Protein AF-A0A529FCV6-F1 (afdb_monomer_lite)

Radius of gyration: 16.65 Å; chains: 1; bounding box: 38×39×43 Å

Foldseek 3Di:
DVVCPQLPDDPVVCVDCQFDFPPQVVVQVVVCVVVVHDDADFPGTCCQANLPDDLPGPSRHDCDDQNDGRNSVPPDDPVSSVVCCVPGNVVSVVVVVVRQVVCCVVVVDRDDDDDTGHDDQAGPNDGDPDPDDDDDD

Structure (mmCIF, N/CA/C/O backbone):
data_AF-A0A529FCV6-F1
#
_entry.id   AF-A0A529FCV6-F1
#
loop_
_atom_site.group_PDB
_atom_site.id
_atom_site.type_symbol
_atom_site.label_atom_id
_atom_site.label_alt_id
_atom_site.label_comp_id
_atom_site.label_asym_id
_atom_site.label_entity_id
_atom_site.label_seq_id
_atom_site.pdbx_PDB_ins_code
_atom_site.Cartn_x
_atom_site.Cartn_y
_atom_site.Cartn_z
_atom_site.occupancy
_atom_site.B_iso_or_equiv
_atom_site.auth_seq_id
_atom_site.auth_comp_id
_atom_site.auth_asym_id
_atom_site.auth_atom_id
_atom_site.pdbx_PDB_model_num
ATOM 1 N N . PRO A 1 1 ? 0.047 5.952 -11.278 1.00 92.62 1 PRO A N 1
ATOM 2 C CA . PRO A 1 1 ? -0.152 7.361 -11.701 1.00 92.62 1 PRO A CA 1
ATOM 3 C C . PRO A 1 1 ? 0.371 7.552 -13.127 1.00 92.62 1 PRO A C 1
ATOM 5 O O . PRO A 1 1 ? 1.317 6.861 -13.499 1.00 92.62 1 PRO A O 1
ATOM 8 N N . GLU A 1 2 ? -0.272 8.403 -13.926 1.00 92.62 2 GLU A N 1
ATOM 9 C CA . GLU A 1 2 ? -0.008 8.530 -15.369 1.00 92.62 2 GLU A CA 1
ATOM 10 C C . GLU A 1 2 ? 1.437 8.951 -15.665 1.00 92.62 2 GLU A C 1
ATOM 12 O O . GLU A 1 2 ? 2.099 8.363 -16.516 1.00 92.62 2 GLU A O 1
ATOM 17 N N . GLU A 1 3 ? 1.972 9.882 -14.878 1.00 94.56 3 GLU A N 1
ATOM 18 C CA . GLU A 1 3 ? 3.331 10.410 -14.994 1.00 94.56 3 GLU A CA 1
ATOM 19 C C . GLU A 1 3 ? 4.434 9.364 -14.750 1.00 94.56 3 GLU A C 1
ATOM 21 O O . GLU A 1 3 ? 5.584 9.578 -15.125 1.00 94.56 3 GLU A O 1
ATOM 26 N N . TYR A 1 4 ? 4.085 8.223 -14.146 1.00 95.94 4 TYR A N 1
ATOM 27 C CA . TYR A 1 4 ? 4.993 7.098 -13.906 1.00 95.94 4 TYR A CA 1
ATOM 28 C C . TYR A 1 4 ? 4.852 5.972 -14.935 1.00 95.94 4 TYR A C 1
ATOM 30 O O . TYR A 1 4 ? 5.666 5.042 -14.939 1.00 95.94 4 TYR A O 1
ATOM 38 N N . GLY A 1 5 ? 3.839 6.045 -15.806 1.00 96.38 5 GLY A N 1
ATOM 39 C CA . GLY A 1 5 ? 3.540 5.023 -16.802 1.00 96.38 5 GLY A CA 1
ATOM 40 C C . GLY A 1 5 ? 3.571 3.614 -16.206 1.00 96.38 5 GLY A C 1
ATOM 41 O O . GLY A 1 5 ? 2.961 3.341 -15.173 1.00 96.38 5 GLY A O 1
ATOM 42 N N . SER A 1 6 ? 4.326 2.721 -16.847 1.00 96.69 6 SER A N 1
ATOM 43 C CA . SER A 1 6 ? 4.506 1.338 -16.402 1.00 96.69 6 SER A CA 1
ATOM 44 C C . SER A 1 6 ? 5.766 1.107 -15.558 1.00 96.69 6 SER A C 1
ATOM 46 O O . SER A 1 6 ? 6.137 -0.042 -15.343 1.00 96.69 6 SER A O 1
ATOM 48 N N . LEU A 1 7 ? 6.484 2.154 -15.125 1.00 97.44 7 LEU A N 1
ATOM 49 C CA . LEU A 1 7 ? 7.820 2.027 -14.513 1.00 97.44 7 LEU A CA 1
ATOM 50 C C . LEU A 1 7 ? 8.808 1.202 -15.370 1.00 97.44 7 LEU A C 1
ATOM 52 O O . LEU A 1 7 ? 9.742 0.599 -14.846 1.00 97.44 7 LEU A O 1
ATOM 56 N N . GLY A 1 8 ? 8.596 1.139 -16.689 1.00 96.69 8 GLY A N 1
ATOM 57 C CA . GLY A 1 8 ? 9.387 0.306 -17.601 1.00 96.69 8 GLY A CA 1
ATOM 58 C C . GLY A 1 8 ? 9.119 -1.199 -17.487 1.00 96.69 8 GLY A C 1
ATOM 59 O O . GLY A 1 8 ? 9.895 -1.990 -18.016 1.00 96.69 8 GLY A O 1
ATOM 60 N N . LEU A 1 9 ? 8.046 -1.605 -16.807 1.00 97.88 9 LEU A N 1
ATOM 61 C CA . LEU A 1 9 ? 7.644 -3.000 -16.653 1.00 97.88 9 LEU A CA 1
ATOM 62 C C . LEU A 1 9 ? 6.611 -3.413 -17.713 1.00 97.88 9 LEU A C 1
ATOM 64 O O . LEU A 1 9 ? 5.820 -2.574 -18.165 1.00 97.88 9 LEU A O 1
ATOM 68 N N . PRO A 1 10 ? 6.571 -4.701 -18.099 1.00 97.38 10 PRO A N 1
ATOM 69 C CA . PRO A 1 10 ? 5.462 -5.242 -18.870 1.00 97.38 10 PRO A CA 1
ATOM 70 C C . PRO A 1 10 ? 4.195 -5.328 -18.006 1.00 97.38 10 PRO A C 1
ATOM 72 O O . PRO A 1 10 ? 4.262 -5.476 -16.786 1.00 97.38 10 PRO A O 1
ATOM 75 N N . ALA A 1 11 ? 3.027 -5.277 -18.651 1.00 96.81 11 ALA A N 1
ATOM 76 C CA . ALA A 1 11 ? 1.728 -5.269 -17.971 1.00 96.81 11 ALA A CA 1
ATOM 77 C C . ALA A 1 11 ? 1.532 -6.456 -17.006 1.00 96.81 11 ALA A C 1
ATOM 79 O O . ALA A 1 11 ? 0.957 -6.285 -15.937 1.00 96.81 11 ALA A O 1
ATOM 80 N N . SER A 1 12 ? 2.090 -7.626 -17.332 1.00 96.75 12 SER A N 1
ATOM 81 C CA . SER A 1 12 ? 2.018 -8.835 -16.502 1.00 96.75 12 SER A CA 1
ATOM 82 C C . SER A 1 12 ? 2.617 -8.667 -15.102 1.00 96.75 12 SER A C 1
ATOM 84 O O . SER A 1 12 ? 2.214 -9.359 -14.172 1.00 96.75 12 SER A O 1
ATOM 86 N N . GLU A 1 13 ? 3.565 -7.746 -14.910 1.00 97.06 13 GLU A N 1
ATOM 87 C CA . GLU A 1 13 ? 4.145 -7.479 -13.587 1.00 97.06 13 GLU A CA 1
ATOM 88 C C . GLU A 1 13 ? 3.162 -6.761 -12.659 1.00 97.06 13 GLU A C 1
ATOM 90 O O . GLU A 1 13 ? 3.197 -6.962 -11.446 1.00 97.06 13 GLU A O 1
ATOM 95 N N . PHE A 1 14 ? 2.233 -5.988 -13.226 1.00 96.19 14 PHE A N 1
ATOM 96 C CA . PHE A 1 14 ? 1.173 -5.317 -12.475 1.00 96.19 14 PHE A CA 1
ATOM 97 C C . PHE A 1 14 ? 0.056 -6.265 -12.035 1.00 96.19 14 PHE A C 1
ATOM 99 O O . PHE A 1 14 ? -0.734 -5.900 -11.173 1.00 96.19 14 PHE A O 1
ATOM 106 N N . GLU A 1 15 ? 0.008 -7.485 -12.572 1.00 95.25 15 GLU A N 1
ATOM 107 C CA . GLU A 1 15 ? -0.923 -8.540 -12.152 1.00 95.25 15 GLU A CA 1
ATOM 108 C C . GLU A 1 15 ? -0.342 -9.418 -11.029 1.00 95.25 15 GLU A C 1
ATOM 110 O O . GLU A 1 15 ? -1.049 -10.222 -10.421 1.00 95.25 15 GLU A O 1
ATOM 115 N N . ARG A 1 16 ? 0.954 -9.267 -10.727 1.00 95.69 16 ARG A N 1
ATOM 116 C CA . ARG A 1 16 ? 1.658 -10.035 -9.697 1.00 95.69 16 ARG A CA 1
ATOM 117 C C . ARG A 1 16 ? 1.568 -9.361 -8.328 1.00 95.69 16 ARG A C 1
ATOM 119 O O . ARG A 1 16 ? 1.474 -8.144 -8.195 1.00 95.69 16 ARG A O 1
ATOM 126 N N . HIS A 1 17 ? 1.762 -10.172 -7.289 1.00 95.81 17 HIS A N 1
ATOM 127 C CA . HIS A 1 17 ? 1.827 -9.751 -5.882 1.00 95.81 17 HIS A CA 1
ATOM 128 C C . HIS A 1 17 ? 2.919 -8.704 -5.564 1.00 95.81 17 HIS A C 1
ATOM 130 O O . HIS A 1 17 ? 2.939 -8.129 -4.475 1.00 95.81 17 HIS A O 1
ATOM 136 N N . ILE A 1 18 ? 3.863 -8.473 -6.483 1.00 96.25 18 ILE A N 1
ATOM 137 C CA . ILE A 1 18 ? 4.894 -7.441 -6.328 1.00 96.25 18 ILE A CA 1
ATOM 138 C C . ILE A 1 18 ? 4.313 -6.030 -6.482 1.00 96.25 18 ILE A C 1
ATOM 140 O O . ILE A 1 18 ? 4.855 -5.090 -5.909 1.00 96.25 18 ILE A O 1
ATOM 144 N N . ALA A 1 19 ? 3.211 -5.876 -7.227 1.00 97.00 19 ALA A N 1
ATOM 145 C CA . ALA A 1 19 ? 2.586 -4.586 -7.499 1.00 97.00 19 ALA A CA 1
ATOM 146 C C . ALA A 1 19 ? 1.621 -4.144 -6.393 1.00 97.00 19 ALA A C 1
ATOM 148 O O . ALA A 1 19 ? 1.528 -2.950 -6.098 1.00 97.00 19 ALA A O 1
ATOM 149 N N . TYR A 1 20 ? 0.917 -5.088 -5.776 1.00 97.38 20 TYR A N 1
ATOM 150 C CA . TYR A 1 20 ? -0.084 -4.849 -4.740 1.00 97.38 20 TYR A CA 1
ATOM 151 C C . TYR A 1 20 ? -0.440 -6.169 -4.048 1.00 97.38 20 TYR A C 1
ATOM 153 O O . TYR A 1 20 ? -0.075 -7.250 -4.516 1.00 97.38 20 TYR A O 1
ATOM 161 N N . ASP A 1 21 ? -1.189 -6.085 -2.951 1.00 97.69 21 ASP A N 1
ATOM 162 C CA . ASP A 1 21 ? -1.769 -7.272 -2.330 1.00 97.69 21 ASP A CA 1
ATOM 163 C C . ASP A 1 21 ? -3.093 -7.636 -3.005 1.00 97.69 21 ASP A C 1
ATOM 165 O O . ASP A 1 21 ? -4.111 -6.952 -2.869 1.00 97.69 21 ASP A O 1
ATOM 169 N N . ILE A 1 22 ? -3.075 -8.742 -3.745 1.00 96.31 22 ILE A N 1
ATOM 170 C CA . ILE A 1 22 ? -4.213 -9.212 -4.535 1.00 96.31 22 ILE A CA 1
ATOM 171 C C . ILE A 1 22 ? -5.395 -9.525 -3.608 1.00 96.31 22 ILE A C 1
ATOM 173 O O . ILE A 1 22 ? -5.256 -10.285 -2.647 1.00 96.31 22 ILE A O 1
ATOM 177 N N . GLY A 1 23 ? -6.552 -8.927 -3.904 1.00 96.31 23 GLY A N 1
ATOM 178 C CA . GLY A 1 23 ? -7.811 -9.114 -3.174 1.00 96.31 23 GLY A CA 1
ATOM 179 C C . GLY A 1 23 ? -7.946 -8.343 -1.854 1.00 96.31 23 GLY A C 1
ATOM 180 O O . GLY A 1 23 ? -9.035 -8.336 -1.282 1.00 96.31 23 GLY A O 1
ATOM 181 N N . VAL A 1 24 ? -6.896 -7.664 -1.372 1.00 97.19 24 VAL A N 1
ATOM 182 C CA . VAL A 1 24 ? -6.933 -6.982 -0.063 1.00 97.19 24 VAL A CA 1
ATOM 183 C C . VAL A 1 24 ? -7.913 -5.826 -0.027 1.00 97.19 24 VAL A C 1
ATOM 185 O O . VAL A 1 24 ? -8.602 -5.673 0.972 1.00 97.19 24 VAL A O 1
ATOM 188 N N . GLU A 1 25 ? -8.031 -5.039 -1.098 1.00 97.31 25 GLU A N 1
ATOM 189 C CA . GLU A 1 25 ? -8.978 -3.918 -1.117 1.00 97.31 25 GLU A CA 1
ATOM 190 C C . GLU A 1 25 ? -10.409 -4.377 -0.800 1.00 97.31 25 GLU A C 1
ATOM 192 O O . GLU A 1 25 ? -11.063 -3.794 0.065 1.00 97.31 25 GLU A O 1
ATOM 197 N N . THR A 1 26 ? -10.879 -5.444 -1.451 1.00 97.88 26 THR A N 1
ATOM 198 C CA . THR A 1 26 ? -12.215 -6.000 -1.207 1.00 97.88 26 THR A CA 1
ATOM 199 C C . THR A 1 26 ? -12.354 -6.471 0.237 1.00 97.88 26 THR A C 1
ATOM 201 O O . THR A 1 26 ? -13.298 -6.077 0.913 1.00 97.88 26 THR A O 1
ATOM 204 N N . VAL A 1 27 ? -11.390 -7.251 0.740 1.00 97.44 27 VAL A N 1
ATOM 205 C CA . VAL A 1 27 ? -11.412 -7.752 2.125 1.00 97.44 27 VAL A CA 1
ATOM 206 C C . VAL A 1 27 ? -11.450 -6.601 3.132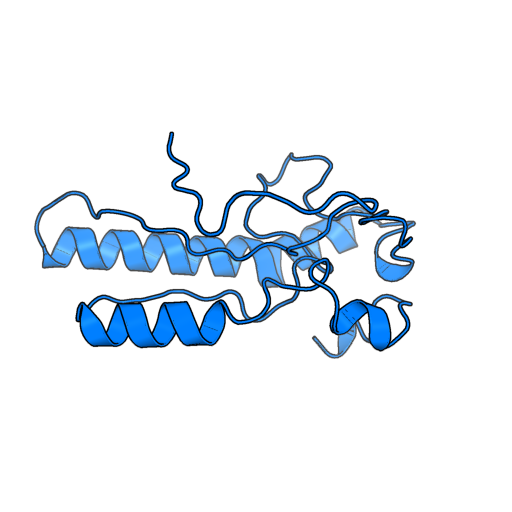 1.00 97.44 27 VAL A C 1
ATOM 208 O O . VAL A 1 27 ? -12.258 -6.626 4.056 1.00 97.44 27 VAL A O 1
ATOM 211 N N . THR A 1 28 ? -10.622 -5.573 2.944 1.00 97.94 28 THR A N 1
ATOM 212 C CA . THR A 1 28 ? -10.558 -4.403 3.825 1.00 97.94 28 THR A CA 1
ATOM 213 C C . THR A 1 28 ? -11.874 -3.631 3.833 1.00 97.94 28 THR A C 1
ATOM 215 O O . THR A 1 28 ? -12.352 -3.263 4.904 1.00 97.94 28 THR A O 1
ATOM 218 N N . ARG A 1 29 ? -12.489 -3.402 2.665 1.00 97.94 29 ARG A N 1
ATOM 219 C CA . ARG A 1 29 ? -13.773 -2.688 2.565 1.00 97.94 29 ARG A CA 1
ATOM 220 C C . ARG A 1 29 ? -14.909 -3.455 3.240 1.00 97.94 29 ARG A C 1
ATOM 222 O O . ARG A 1 29 ? -15.657 -2.858 4.010 1.00 97.94 29 ARG A O 1
ATOM 229 N N . GLU A 1 30 ? -15.007 -4.760 2.997 1.00 98.25 30 GLU A N 1
ATOM 230 C CA . GLU A 1 30 ? -16.026 -5.618 3.616 1.00 98.25 30 GLU A CA 1
ATOM 231 C C . GLU A 1 30 ? -15.842 -5.715 5.135 1.00 98.25 30 GLU A C 1
ATOM 233 O O . GLU A 1 30 ? -16.809 -5.629 5.894 1.00 98.25 30 GLU A O 1
ATOM 238 N N . LEU A 1 31 ? -14.595 -5.836 5.602 1.00 97.31 31 LEU A N 1
ATOM 239 C CA . LEU A 1 31 ? -14.281 -5.865 7.029 1.00 97.31 31 LEU A CA 1
ATOM 240 C C . LEU A 1 31 ? -14.645 -4.541 7.711 1.00 97.31 31 LEU A C 1
ATOM 242 O O . LEU A 1 31 ? -15.292 -4.550 8.757 1.00 97.31 31 LEU A O 1
ATOM 246 N N . ALA A 1 32 ? -14.273 -3.413 7.105 1.00 98.06 32 ALA A N 1
ATOM 247 C CA . ALA A 1 32 ? -14.597 -2.079 7.603 1.00 98.06 32 ALA A CA 1
ATOM 248 C C . ALA A 1 32 ? -16.115 -1.864 7.702 1.00 98.06 32 ALA A C 1
ATOM 250 O O . ALA A 1 32 ? -16.610 -1.424 8.739 1.00 98.06 32 ALA A O 1
ATOM 251 N N . ALA A 1 33 ? -16.861 -2.253 6.662 1.00 98.31 33 ALA A N 1
ATOM 252 C CA . ALA A 1 33 ? -18.319 -2.184 6.650 1.00 98.31 33 ALA A CA 1
ATOM 253 C C . ALA A 1 33 ? -18.953 -3.082 7.725 1.00 98.31 33 ALA A C 1
ATOM 255 O O . ALA A 1 33 ? -19.840 -2.639 8.452 1.00 98.31 33 ALA A O 1
ATOM 256 N N . THR A 1 34 ? -18.463 -4.317 7.867 1.00 98.38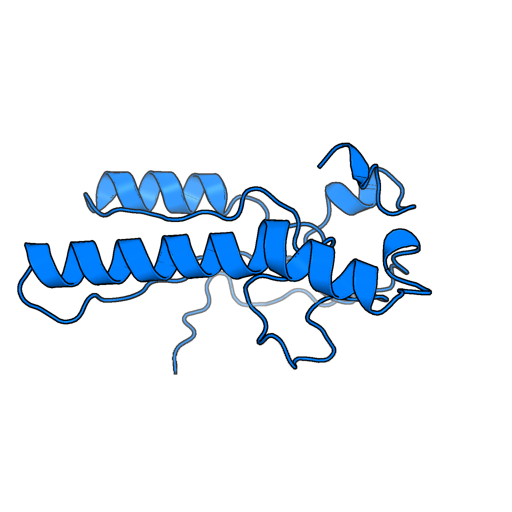 34 THR A N 1
ATOM 257 C CA . THR A 1 34 ? -18.964 -5.295 8.849 1.00 98.38 34 THR A CA 1
ATOM 258 C C . THR A 1 34 ? -18.740 -4.830 10.287 1.00 98.38 34 THR A C 1
ATOM 260 O O . THR A 1 34 ? -19.606 -5.010 11.141 1.00 98.38 34 THR A O 1
ATOM 263 N N . LEU A 1 35 ? -17.582 -4.229 10.566 1.00 97.12 35 LEU A N 1
ATOM 264 C CA . LEU A 1 35 ? -17.215 -3.753 11.899 1.00 97.12 35 LEU A CA 1
ATOM 265 C C . LEU A 1 35 ? -17.715 -2.331 12.194 1.00 97.12 35 LEU A C 1
ATOM 267 O O . LEU A 1 35 ? -17.652 -1.899 13.343 1.00 97.12 35 LEU A O 1
ATOM 271 N N . GLY A 1 36 ? -18.189 -1.595 11.185 1.00 97.06 36 GLY A N 1
ATOM 272 C CA . GLY A 1 36 ? -18.558 -0.187 11.327 1.00 97.06 36 GLY A CA 1
ATOM 273 C C . GLY A 1 36 ? -17.366 0.712 11.672 1.00 97.06 36 GLY A C 1
ATOM 274 O O . GLY A 1 36 ? -17.522 1.671 12.426 1.00 97.06 36 GLY A O 1
ATOM 275 N N . VAL A 1 37 ? -16.174 0.393 11.156 1.00 97.25 37 VAL A N 1
ATOM 276 C CA . VAL A 1 37 ? -14.928 1.139 11.407 1.00 97.25 37 VAL A CA 1
ATOM 277 C C . VAL A 1 37 ? -14.404 1.775 10.120 1.00 97.25 37 VAL A C 1
ATOM 279 O O . VAL A 1 37 ? -14.697 1.284 9.028 1.00 97.25 37 VAL A O 1
ATOM 282 N N . PRO A 1 38 ? -13.623 2.863 10.204 1.00 97.56 38 PRO A N 1
ATOM 283 C CA . PRO A 1 38 ? -13.006 3.440 9.020 1.00 97.56 38 PRO A CA 1
ATOM 284 C C . PRO A 1 38 ? -11.860 2.575 8.478 1.00 97.56 38 PRO A C 1
ATOM 286 O O . PRO A 1 38 ? -11.259 1.779 9.198 1.00 97.56 38 PRO A O 1
ATOM 289 N N . ALA A 1 39 ? -11.511 2.794 7.209 1.00 97.75 39 ALA A N 1
ATOM 290 C CA . ALA A 1 39 ? -10.335 2.213 6.572 1.00 97.75 39 ALA A CA 1
ATOM 291 C C . ALA A 1 39 ? -9.613 3.252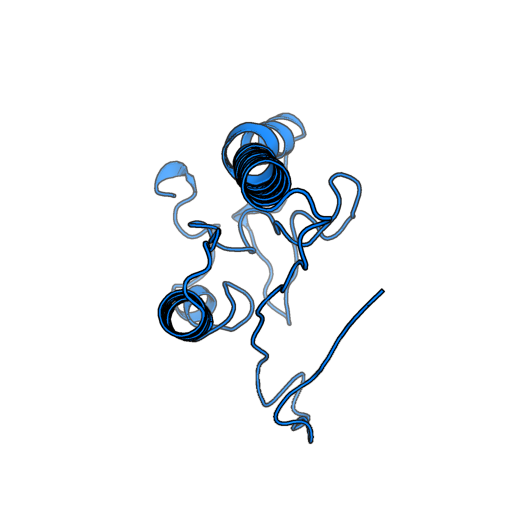 5.708 1.00 97.75 39 ALA A C 1
ATOM 293 O O . ALA A 1 39 ? -10.247 4.092 5.066 1.00 97.75 39 ALA A O 1
ATOM 294 N N . VAL A 1 40 ? -8.285 3.154 5.663 1.00 98.12 40 VAL A N 1
ATOM 295 C CA . VAL A 1 40 ? -7.422 3.922 4.760 1.00 98.12 40 VAL A CA 1
ATOM 296 C C . VAL A 1 40 ? -6.752 2.934 3.811 1.00 98.12 40 VAL A C 1
ATOM 298 O O . VAL A 1 40 ? -6.229 1.913 4.250 1.00 98.12 40 VAL A O 1
ATOM 301 N N . LEU A 1 41 ? -6.793 3.218 2.508 1.00 97.94 41 LEU A N 1
ATOM 302 C CA . LEU A 1 41 ? -6.165 2.393 1.478 1.00 97.94 41 LEU A CA 1
ATOM 303 C C . LEU A 1 41 ? -5.217 3.253 0.644 1.00 97.94 41 LEU A C 1
ATOM 305 O O . LEU A 1 41 ? -5.597 4.334 0.191 1.00 97.94 41 LEU A O 1
ATOM 309 N N . ALA A 1 42 ? -4.004 2.756 0.404 1.00 97.12 42 ALA A N 1
ATOM 310 C CA . ALA A 1 42 ? -3.120 3.346 -0.591 1.00 97.12 42 ALA A CA 1
ATOM 311 C C . ALA A 1 42 ? -3.718 3.141 -1.993 1.00 97.12 42 ALA A C 1
ATOM 313 O O . ALA A 1 42 ? -4.144 2.041 -2.342 1.00 97.12 42 ALA A O 1
ATOM 314 N N . ASN A 1 43 ? -3.733 4.196 -2.806 1.00 95.62 43 ASN A N 1
ATOM 315 C CA . ASN A 1 43 ? -4.266 4.186 -4.175 1.00 95.62 43 ASN A CA 1
ATOM 316 C C . ASN A 1 43 ? -3.155 4.137 -5.242 1.00 95.62 43 ASN A C 1
ATOM 318 O O . ASN A 1 43 ? -3.360 4.509 -6.398 1.00 95.62 43 ASN A O 1
ATOM 322 N N . PHE A 1 44 ? -1.965 3.690 -4.848 1.00 97.38 44 PHE A N 1
ATOM 323 C CA . PHE A 1 44 ? -0.797 3.530 -5.701 1.00 97.38 44 PHE A CA 1
ATOM 324 C C . PHE A 1 44 ? -0.115 2.187 -5.423 1.00 97.38 44 PHE A C 1
ATOM 326 O O . PHE A 1 44 ? -0.268 1.589 -4.360 1.00 97.38 44 PHE A O 1
ATOM 333 N N . SER A 1 45 ? 0.639 1.702 -6.408 1.00 97.94 45 SER A N 1
ATOM 334 C CA . SER A 1 45 ? 1.382 0.446 -6.299 1.00 97.94 45 SER A CA 1
ATOM 335 C C . SER A 1 45 ? 2.602 0.598 -5.390 1.00 97.94 45 SER A C 1
ATOM 337 O O . SER A 1 45 ? 3.327 1.587 -5.493 1.00 97.94 45 SER A O 1
ATOM 339 N N . ARG A 1 46 ? 2.918 -0.443 -4.610 1.00 98.06 46 ARG A N 1
ATOM 340 C CA . ARG A 1 46 ? 4.175 -0.518 -3.838 1.00 98.06 46 ARG A CA 1
ATOM 341 C C . ARG A 1 46 ? 5.439 -0.535 -4.706 1.00 98.06 46 ARG A C 1
ATOM 343 O O . ARG A 1 46 ? 6.528 -0.302 -4.200 1.00 98.06 46 ARG A O 1
ATOM 350 N N . LEU A 1 47 ? 5.312 -0.809 -6.009 1.00 97.88 47 LEU A N 1
ATOM 351 C CA . LEU A 1 47 ? 6.425 -0.680 -6.956 1.00 97.88 47 LEU A CA 1
ATOM 352 C C . LEU A 1 47 ? 6.844 0.779 -7.149 1.00 97.88 47 LEU A C 1
ATOM 354 O O . LEU A 1 47 ? 7.999 1.033 -7.481 1.00 97.88 47 LEU A O 1
ATOM 358 N N . LEU A 1 48 ? 5.924 1.730 -6.952 1.00 97.94 48 LEU A N 1
ATOM 359 C CA . LEU A 1 48 ? 6.233 3.154 -7.013 1.00 97.94 48 LEU A CA 1
ATOM 360 C C . LEU A 1 48 ? 7.010 3.583 -5.765 1.00 97.94 48 LEU A C 1
ATOM 362 O O . LEU A 1 48 ? 8.086 4.168 -5.873 1.00 97.94 48 LEU A O 1
ATOM 366 N N . ILE A 1 49 ? 6.440 3.290 -4.601 1.00 98.44 49 ILE A N 1
ATOM 367 C CA . ILE A 1 49 ? 6.994 3.526 -3.270 1.00 98.44 49 ILE A CA 1
ATOM 368 C C . ILE A 1 49 ? 6.174 2.680 -2.289 1.00 98.44 49 ILE A C 1
ATOM 370 O O . ILE A 1 49 ? 4.950 2.640 -2.405 1.00 98.44 49 ILE A O 1
ATOM 374 N N . ASP A 1 50 ? 6.816 1.942 -1.387 1.00 98.38 50 ASP A N 1
ATOM 375 C CA . ASP A 1 50 ? 6.130 1.013 -0.483 1.00 98.38 50 ASP A CA 1
ATOM 376 C C . ASP A 1 50 ? 5.675 1.743 0.796 1.00 98.38 50 ASP A C 1
ATOM 378 O O . ASP A 1 50 ? 6.524 2.128 1.600 1.00 98.38 50 ASP A O 1
ATOM 382 N N . PRO A 1 51 ? 4.360 1.930 1.028 1.00 97.62 51 PRO A N 1
ATOM 383 C CA . PRO A 1 51 ? 3.861 2.624 2.217 1.00 97.62 51 PRO A CA 1
ATOM 384 C C . PRO A 1 51 ? 4.020 1.807 3.512 1.00 97.62 51 PRO A C 1
ATOM 386 O O . PRO A 1 51 ? 3.668 2.280 4.587 1.00 97.62 51 PRO A O 1
ATOM 389 N N . ASN A 1 52 ? 4.510 0.565 3.429 1.00 97.50 52 ASN A N 1
ATOM 390 C CA . ASN A 1 52 ? 4.778 -0.295 4.580 1.00 97.50 52 ASN A CA 1
ATOM 391 C C . ASN A 1 52 ? 6.287 -0.413 4.877 1.00 97.50 52 ASN A C 1
ATOM 393 O O . ASN A 1 52 ? 6.774 -1.452 5.338 1.00 97.50 52 ASN A O 1
ATOM 397 N N . ARG A 1 53 ? 7.061 0.621 4.538 1.00 97.75 53 ARG A N 1
ATOM 398 C CA . ARG A 1 53 ? 8.501 0.742 4.794 1.00 97.75 53 ARG A CA 1
ATOM 399 C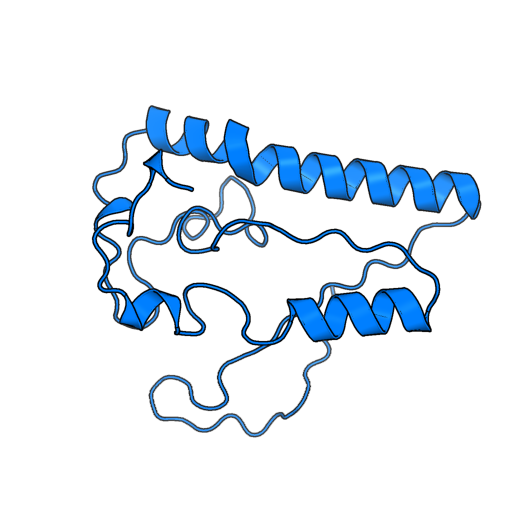 C . ARG A 1 53 ? 8.800 2.114 5.368 1.00 97.75 53 ARG A C 1
ATOM 401 O O . ARG A 1 53 ? 8.192 3.076 4.938 1.00 97.75 53 ARG A O 1
ATOM 408 N N . GLY A 1 54 ? 9.737 2.203 6.311 1.00 96.88 54 GLY A N 1
ATOM 409 C CA . GLY A 1 54 ? 10.185 3.503 6.816 1.00 96.88 54 GLY A CA 1
ATOM 410 C C . GLY A 1 54 ? 10.872 4.329 5.723 1.00 96.88 54 GLY A C 1
ATOM 411 O O . GLY A 1 54 ? 11.403 3.764 4.767 1.00 96.88 54 GLY A O 1
ATOM 412 N N . GLU A 1 55 ? 10.912 5.657 5.880 1.00 96.31 55 GLU A N 1
ATOM 413 C CA . GLU A 1 55 ? 11.527 6.548 4.882 1.00 96.31 55 GLU A CA 1
ATOM 414 C C . GLU A 1 55 ? 12.999 6.187 4.601 1.00 96.31 55 GLU A C 1
ATOM 416 O O . GLU A 1 55 ? 13.446 6.232 3.455 1.00 96.31 55 GLU A O 1
ATOM 421 N N . ASP A 1 56 ? 13.739 5.757 5.624 1.00 94.88 56 ASP A N 1
ATOM 422 C CA . ASP A 1 56 ? 15.153 5.374 5.513 1.00 94.88 56 ASP A CA 1
ATOM 423 C C . ASP A 1 56 ? 15.369 3.896 5.139 1.00 94.88 56 ASP A C 1
ATOM 425 O O . ASP A 1 56 ? 16.507 3.428 5.051 1.00 94.88 56 ASP A O 1
ATOM 429 N N . ASP A 1 57 ? 14.295 3.132 4.914 1.00 96.56 57 ASP A N 1
ATOM 430 C CA . ASP A 1 57 ? 14.407 1.726 4.544 1.00 96.56 57 ASP A CA 1
ATOM 431 C C . ASP A 1 57 ? 14.955 1.595 3.108 1.00 96.56 57 ASP A C 1
ATOM 433 O O . ASP A 1 57 ? 14.395 2.166 2.164 1.00 96.56 57 ASP A O 1
ATOM 437 N N . PRO A 1 58 ? 16.014 0.796 2.879 1.00 93.38 58 PRO A N 1
ATOM 438 C CA . PRO A 1 58 ? 16.608 0.635 1.550 1.00 93.38 58 PRO A CA 1
ATOM 439 C C . PRO A 1 58 ? 15.663 -0.039 0.541 1.00 93.38 58 PRO A C 1
ATOM 441 O O . PRO A 1 58 ? 15.934 -0.058 -0.659 1.00 93.38 58 PRO A O 1
ATOM 444 N N . THR A 1 59 ? 14.560 -0.616 1.014 1.00 95.44 59 THR A N 1
ATOM 445 C CA . THR A 1 59 ? 13.516 -1.255 0.217 1.00 95.44 59 THR A CA 1
ATOM 446 C C . THR A 1 59 ? 12.262 -0.395 0.049 1.00 95.44 59 THR A C 1
ATOM 448 O O . THR A 1 59 ? 11.309 -0.879 -0.555 1.00 95.44 59 THR A O 1
ATOM 451 N N . LEU A 1 60 ? 12.269 0.871 0.495 1.00 97.75 60 LEU A N 1
ATOM 452 C CA . LEU A 1 60 ? 11.180 1.833 0.274 1.00 97.75 60 LEU A CA 1
ATOM 453 C C . LEU A 1 60 ? 10.830 1.982 -1.216 1.00 97.75 60 LEU A C 1
ATOM 455 O O . LEU A 1 60 ? 9.660 2.003 -1.590 1.00 97.75 60 LEU A O 1
ATOM 459 N N . ILE A 1 61 ? 11.844 2.061 -2.082 1.00 97.75 61 ILE A N 1
ATOM 460 C CA . ILE A 1 61 ? 11.677 2.075 -3.541 1.00 97.75 61 ILE A CA 1
ATOM 461 C C . ILE A 1 61 ? 12.547 0.960 -4.124 1.00 97.75 61 ILE A C 1
ATOM 463 O O . ILE A 1 61 ? 13.749 1.118 -4.348 1.00 97.75 61 ILE A O 1
ATOM 467 N N . ARG A 1 62 ? 11.942 -0.212 -4.341 1.00 96.25 62 ARG A N 1
ATOM 468 C CA . ARG A 1 62 ? 12.665 -1.412 -4.784 1.00 96.25 62 ARG A CA 1
ATOM 469 C C . ARG A 1 62 ? 13.0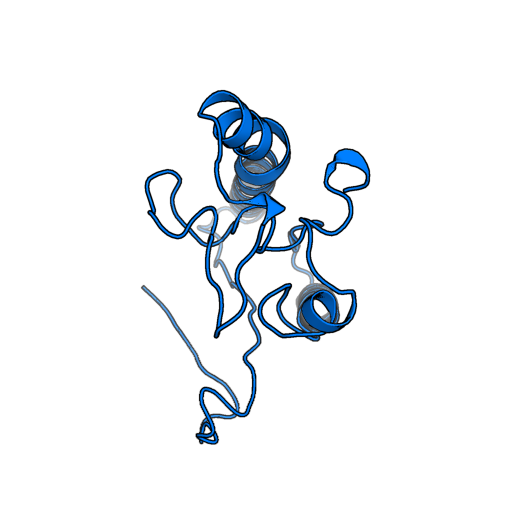85 -1.333 -6.244 1.00 96.25 62 ARG A C 1
ATOM 471 O O . ARG A 1 62 ? 12.259 -1.145 -7.127 1.00 96.25 62 ARG A O 1
ATOM 478 N N . GLN A 1 63 ? 14.358 -1.604 -6.502 1.00 95.75 63 GLN A N 1
ATOM 479 C CA . GLN A 1 63 ? 14.898 -1.740 -7.860 1.00 95.75 63 GLN A CA 1
ATOM 480 C C . GLN A 1 63 ? 14.750 -3.168 -8.408 1.00 95.75 63 GLN A C 1
ATOM 482 O O . GLN A 1 63 ? 14.701 -3.369 -9.617 1.00 95.75 63 GLN A O 1
ATOM 487 N N . LEU A 1 64 ? 14.666 -4.157 -7.515 1.00 95.44 64 LEU A N 1
ATOM 488 C CA . LEU A 1 64 ? 14.500 -5.574 -7.824 1.00 95.44 64 LEU A CA 1
ATOM 489 C C . LEU A 1 64 ? 13.432 -6.164 -6.897 1.00 95.44 64 LEU A C 1
ATOM 491 O O . LEU A 1 64 ? 13.532 -6.056 -5.670 1.00 95.44 64 LEU A O 1
ATOM 495 N N . TYR A 1 65 ? 12.419 -6.803 -7.474 1.00 94.19 65 TYR A N 1
ATOM 496 C CA . TYR A 1 65 ? 11.333 -7.437 -6.733 1.00 94.19 65 TYR A CA 1
ATOM 497 C C . TYR A 1 65 ? 11.050 -8.821 -7.316 1.00 94.19 65 TYR A C 1
ATOM 499 O O . TYR A 1 65 ? 10.619 -8.931 -8.454 1.00 94.19 65 TYR A O 1
ATOM 507 N N . ASP A 1 66 ? 11.302 -9.880 -6.537 1.00 92.12 66 ASP A N 1
ATOM 508 C CA . ASP A 1 66 ? 10.995 -11.273 -6.914 1.00 92.12 66 ASP A CA 1
ATOM 509 C C . ASP A 1 66 ? 11.472 -11.641 -8.338 1.00 92.12 66 ASP A C 1
ATOM 511 O O . ASP A 1 66 ? 10.715 -12.124 -9.181 1.00 92.12 66 ASP A O 1
ATOM 515 N N . GLY A 1 67 ? 12.740 -11.319 -8.625 1.00 92.44 67 GLY A N 1
ATOM 516 C CA . GLY A 1 67 ? 13.384 -11.557 -9.922 1.00 92.44 67 GLY A CA 1
ATOM 517 C C . GLY A 1 67 ? 13.120 -10.491 -10.993 1.00 92.44 67 GLY A C 1
ATOM 518 O O . GLY A 1 67 ? 13.813 -10.481 -12.006 1.00 92.44 67 GLY A O 1
ATOM 519 N N . THR A 1 68 ? 12.187 -9.566 -10.766 1.00 94.94 68 THR A N 1
ATOM 520 C CA . THR A 1 68 ? 11.850 -8.489 -11.704 1.00 94.94 68 THR A CA 1
ATOM 521 C C . THR A 1 68 ? 12.649 -7.229 -11.398 1.00 94.94 68 THR A C 1
ATOM 523 O O . THR A 1 68 ? 12.494 -6.630 -10.332 1.00 94.94 68 THR A O 1
ATOM 526 N N . ILE A 1 69 ? 13.490 -6.802 -12.339 1.00 96.69 69 ILE A N 1
ATOM 527 C CA . ILE A 1 69 ? 14.108 -5.470 -12.311 1.00 96.69 69 ILE A CA 1
ATOM 528 C C . ILE A 1 69 ? 13.020 -4.444 -12.623 1.00 96.69 69 ILE A C 1
ATOM 530 O O . ILE A 1 69 ? 12.252 -4.656 -13.556 1.00 96.69 69 ILE A O 1
ATOM 534 N N . VAL A 1 70 ? 12.976 -3.340 -11.878 1.00 97.62 70 VAL A N 1
ATOM 535 C CA . VAL A 1 70 ? 12.045 -2.221 -12.082 1.00 97.62 70 VAL A CA 1
ATOM 536 C C . VAL A 1 70 ? 12.813 -1.043 -12.689 1.00 97.62 70 VAL A C 1
ATOM 538 O O . VAL A 1 70 ? 13.417 -0.269 -11.941 1.00 97.62 70 VAL A O 1
ATOM 541 N N . PRO A 1 71 ? 12.832 -0.877 -14.029 1.00 97.06 71 PRO A N 1
ATOM 542 C CA . PRO A 1 71 ? 13.663 0.139 -14.678 1.00 97.06 71 PRO A CA 1
ATOM 543 C C . PRO A 1 71 ? 13.333 1.565 -14.231 1.00 97.06 71 PRO A C 1
ATOM 545 O O . PRO A 1 71 ? 14.225 2.377 -14.035 1.00 97.06 71 PRO A O 1
ATOM 548 N N . GLY A 1 72 ? 12.058 1.865 -13.978 1.00 96.44 72 GLY A N 1
ATOM 549 C CA . GLY A 1 72 ? 11.608 3.170 -13.487 1.00 96.44 72 GLY A CA 1
ATOM 550 C C . GLY A 1 72 ? 12.106 3.526 -12.082 1.00 96.44 72 GLY A C 1
ATOM 551 O O . GLY A 1 72 ? 11.878 4.644 -11.623 1.00 96.44 72 GLY A O 1
ATOM 552 N N . ASN A 1 73 ? 12.778 2.596 -11.399 1.00 97.25 73 ASN A N 1
ATOM 553 C CA . ASN A 1 73 ? 13.370 2.799 -10.082 1.00 97.25 73 ASN A CA 1
ATOM 554 C C . ASN A 1 73 ? 14.909 2.851 -10.133 1.00 97.25 73 ASN A C 1
ATOM 556 O O . ASN A 1 73 ? 15.533 3.023 -9.085 1.00 97.25 73 ASN A O 1
ATOM 560 N N . TYR A 1 74 ? 15.539 2.713 -11.311 1.00 92.19 74 TYR A N 1
ATOM 561 C CA . TYR A 1 74 ? 16.997 2.756 -11.448 1.00 92.19 74 TYR A CA 1
ATOM 562 C C . TYR A 1 74 ? 17.488 3.274 -12.821 1.00 92.19 74 TYR A C 1
ATOM 564 O O . TYR A 1 74 ? 17.085 2.736 -13.851 1.00 92.19 74 TYR A O 1
ATOM 572 N N . PRO A 1 75 ? 18.456 4.214 -12.860 1.00 92.06 75 PRO A N 1
ATOM 573 C CA . PRO A 1 75 ? 18.971 4.998 -11.736 1.00 92.06 75 PRO A CA 1
ATOM 574 C C . PRO A 1 75 ? 17.918 6.001 -11.248 1.00 92.06 75 PRO A C 1
ATOM 576 O O . PRO A 1 75 ? 17.104 6.490 -12.026 1.00 92.06 75 PRO A O 1
ATOM 579 N N . MET A 1 76 ? 17.938 6.325 -9.957 1.00 91.94 76 MET A N 1
ATOM 580 C CA . MET A 1 76 ? 16.984 7.259 -9.359 1.00 91.94 76 MET A CA 1
ATOM 581 C C . MET A 1 76 ? 17.711 8.452 -8.754 1.00 91.94 76 MET A C 1
ATOM 583 O O . MET A 1 76 ? 18.604 8.295 -7.924 1.00 91.94 76 MET A O 1
ATOM 587 N N . ALA A 1 77 ? 17.311 9.643 -9.190 1.00 94.81 77 ALA A N 1
ATOM 588 C CA . ALA A 1 77 ? 17.791 10.900 -8.639 1.00 94.81 77 ALA A CA 1
ATOM 589 C C . ALA A 1 77 ? 17.171 11.161 -7.256 1.00 94.81 77 ALA A C 1
ATOM 591 O O . ALA A 1 77 ? 16.042 10.739 -6.987 1.00 94.81 77 ALA A O 1
ATOM 592 N N . ALA A 1 78 ? 17.879 11.889 -6.391 1.00 95.88 78 ALA A N 1
ATOM 593 C CA . ALA A 1 78 ? 17.387 12.230 -5.054 1.00 95.88 78 ALA A CA 1
ATOM 594 C C . ALA A 1 78 ? 16.079 13.038 -5.121 1.00 95.88 78 ALA A C 1
ATOM 596 O O . ALA A 1 78 ? 15.152 12.801 -4.352 1.00 95.88 78 ALA A O 1
ATOM 597 N N . GLU A 1 79 ? 15.959 13.919 -6.112 1.00 97.94 79 GLU A N 1
ATOM 598 C CA . GLU A 1 79 ? 14.765 14.728 -6.344 1.00 97.94 79 GLU A CA 1
ATOM 599 C C . GLU A 1 79 ? 13.563 13.867 -6.744 1.00 97.94 79 GLU A C 1
ATOM 601 O O . GLU A 1 79 ? 12.426 14.216 -6.443 1.00 97.94 79 GLU A O 1
ATOM 606 N N . GLU A 1 80 ? 13.789 12.743 -7.429 1.00 97.50 80 GLU A N 1
ATOM 607 C CA . GLU A 1 80 ? 12.716 11.808 -7.769 1.00 97.50 80 GLU A CA 1
ATOM 608 C C . GLU A 1 80 ? 12.229 11.037 -6.544 1.00 97.50 80 GLU A C 1
ATOM 610 O O . GLU A 1 80 ? 11.023 10.867 -6.367 1.00 97.50 80 GLU A O 1
ATOM 615 N N . ARG A 1 81 ? 13.151 10.634 -5.663 1.00 97.31 81 ARG A N 1
ATOM 616 C CA . ARG A 1 81 ? 12.794 10.037 -4.374 1.00 97.31 81 ARG A CA 1
ATOM 617 C C . ARG A 1 81 ? 11.924 10.991 -3.553 1.00 97.31 81 ARG A C 1
ATOM 619 O O . ARG A 1 81 ? 10.853 10.583 -3.110 1.00 97.31 81 ARG A O 1
ATOM 626 N N . GLU A 1 82 ? 12.340 12.250 -3.401 1.00 98.12 82 GLU A N 1
ATOM 627 C CA . GLU A 1 82 ? 11.553 13.241 -2.652 1.00 98.12 82 GLU A CA 1
ATOM 628 C C . GLU A 1 82 ? 10.192 13.509 -3.295 1.00 98.12 82 GLU A C 1
ATOM 630 O O . GLU A 1 82 ? 9.183 13.526 -2.595 1.00 98.12 82 GLU A O 1
ATOM 635 N N . ARG A 1 83 ? 10.107 13.590 -4.631 1.00 98.19 83 ARG A N 1
ATOM 636 C CA . ARG A 1 83 ? 8.807 13.716 -5.313 1.00 98.19 83 ARG A CA 1
ATOM 637 C C . ARG A 1 83 ? 7.851 12.577 -4.971 1.00 98.19 83 ARG A C 1
ATOM 639 O O . ARG A 1 83 ? 6.660 12.829 -4.794 1.00 98.19 83 ARG A O 1
ATOM 646 N N . ARG A 1 84 ? 8.330 11.332 -4.891 1.00 98.25 84 ARG A N 1
ATOM 647 C CA . ARG A 1 84 ? 7.470 10.195 -4.523 1.00 98.25 84 ARG A CA 1
ATOM 648 C C . ARG A 1 84 ? 7.067 10.229 -3.055 1.00 98.25 84 ARG A C 1
ATOM 650 O O . ARG A 1 84 ? 5.929 9.883 -2.732 1.00 98.25 84 ARG A O 1
ATOM 657 N N . LEU A 1 85 ? 7.976 10.669 -2.189 1.00 98.56 85 LEU A N 1
ATOM 658 C CA . LEU A 1 85 ? 7.689 10.857 -0.773 1.00 98.56 85 LEU A CA 1
ATOM 659 C C . LEU A 1 85 ? 6.582 11.893 -0.568 1.00 98.56 85 LEU A C 1
ATOM 661 O O . LEU A 1 85 ? 5.566 11.583 0.050 1.00 98.56 85 LEU A O 1
ATOM 665 N N . ASP A 1 86 ? 6.735 13.071 -1.167 1.00 98.44 86 ASP A N 1
ATOM 666 C CA . ASP A 1 86 ? 5.805 14.192 -1.013 1.00 98.44 86 ASP A CA 1
ATOM 667 C C . ASP A 1 86 ? 4.436 13.931 -1.639 1.00 98.44 86 ASP A C 1
ATOM 669 O O . ASP A 1 86 ? 3.421 14.405 -1.136 1.00 98.44 86 ASP A O 1
ATOM 673 N N . ARG A 1 87 ? 4.384 13.194 -2.754 1.00 98.12 87 ARG A N 1
ATOM 674 C CA . ARG A 1 87 ? 3.138 13.021 -3.516 1.00 98.12 87 ARG A CA 1
ATOM 675 C C . ARG A 1 87 ? 2.347 11.771 -3.154 1.00 98.12 87 ARG A C 1
ATOM 677 O O . ARG A 1 87 ? 1.152 11.737 -3.436 1.00 98.12 87 ARG A O 1
ATOM 684 N N . PHE A 1 88 ? 2.983 10.758 -2.565 1.00 98.38 88 PHE A N 1
ATOM 685 C CA . PHE A 1 88 ? 2.338 9.463 -2.318 1.00 98.38 88 PHE A CA 1
ATOM 686 C C . PHE A 1 88 ? 2.535 8.969 -0.888 1.00 98.38 88 PHE A C 1
ATOM 688 O O . PHE A 1 88 ? 1.553 8.711 -0.197 1.00 98.38 88 PHE A O 1
ATOM 695 N N . TYR A 1 89 ? 3.784 8.860 -0.430 1.00 98.62 89 TYR A N 1
ATOM 696 C CA . TYR A 1 89 ? 4.092 8.249 0.864 1.00 98.62 89 TYR A CA 1
ATOM 697 C C . TYR A 1 89 ? 3.607 9.101 2.044 1.00 98.62 89 TYR A C 1
ATOM 699 O O . TYR A 1 89 ? 2.760 8.653 2.814 1.00 98.62 89 TYR A O 1
ATOM 707 N N . ARG A 1 90 ? 4.089 10.344 2.165 1.00 98.56 90 ARG A N 1
ATOM 708 C CA . ARG A 1 90 ? 3.740 11.238 3.280 1.00 98.56 90 ARG A CA 1
ATOM 709 C C . ARG A 1 90 ? 2.231 11.522 3.317 1.00 98.56 90 ARG A C 1
ATOM 711 O O . ARG A 1 90 ? 1.649 11.302 4.372 1.00 98.56 90 ARG A O 1
ATOM 718 N N . PRO A 1 91 ? 1.542 11.814 2.189 1.00 98.56 91 PRO A N 1
ATOM 719 C CA . PRO A 1 91 ? 0.084 11.963 2.189 1.00 98.56 91 PRO A CA 1
ATOM 720 C C . PRO A 1 91 ? -0.687 10.723 2.659 1.00 98.56 91 PRO A C 1
ATOM 722 O O . PRO A 1 91 ? -1.717 10.854 3.319 1.00 98.56 91 PRO A O 1
ATOM 725 N N . TYR A 1 92 ? -0.211 9.513 2.338 1.00 98.62 92 TYR A N 1
ATOM 726 C CA . TYR A 1 92 ? -0.808 8.285 2.865 1.00 98.62 92 TYR A CA 1
ATOM 727 C C . TYR A 1 92 ? -0.642 8.200 4.389 1.00 98.62 92 TYR A C 1
ATOM 729 O O . TYR A 1 92 ? -1.618 7.950 5.097 1.00 98.62 92 TYR A O 1
ATOM 737 N N . HIS A 1 93 ? 0.562 8.456 4.906 1.00 98.5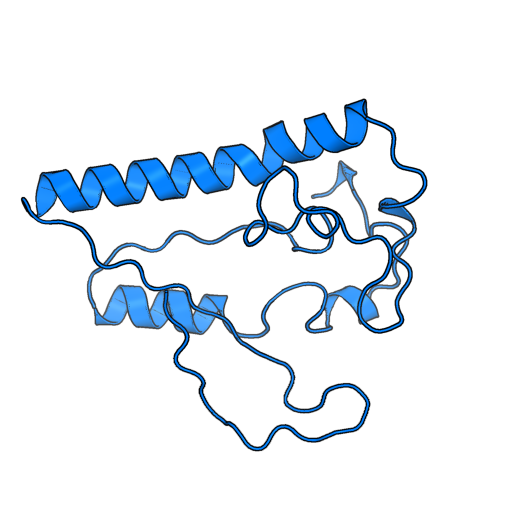6 93 HIS A N 1
ATOM 738 C CA . HIS A 1 93 ? 0.821 8.436 6.347 1.00 98.56 93 HIS A CA 1
ATOM 739 C C . HIS A 1 93 ? 0.083 9.549 7.100 1.00 98.56 93 HIS A C 1
ATOM 741 O O . HIS A 1 93 ? -0.434 9.293 8.187 1.00 98.56 93 HIS A O 1
ATOM 747 N N . ASP A 1 94 ? -0.060 10.733 6.505 1.00 98.62 94 ASP A N 1
ATOM 748 C CA . ASP A 1 94 ? -0.866 11.828 7.045 1.00 98.62 94 ASP A CA 1
ATOM 749 C C . ASP A 1 94 ? -2.343 11.426 7.142 1.00 98.62 94 ASP A C 1
ATOM 751 O O . ASP A 1 94 ? -2.982 11.652 8.169 1.00 98.62 94 ASP A O 1
ATOM 755 N N . ALA A 1 95 ? -2.887 10.767 6.111 1.00 98.56 95 ALA A N 1
ATOM 756 C CA . ALA A 1 95 ? -4.259 10.260 6.127 1.00 98.56 95 ALA A CA 1
ATOM 757 C C . ALA A 1 95 ? -4.468 9.181 7.204 1.00 98.56 95 ALA A C 1
ATOM 759 O O . ALA A 1 95 ? -5.484 9.191 7.903 1.00 98.56 95 ALA A O 1
ATOM 760 N N . VAL A 1 96 ? -3.501 8.272 7.376 1.00 98.31 96 VAL A N 1
ATOM 761 C CA . VAL A 1 96 ? -3.511 7.278 8.461 1.00 98.31 96 VAL A CA 1
ATOM 762 C C . VAL A 1 96 ? -3.464 7.970 9.828 1.00 98.31 96 VAL A C 1
ATOM 764 O O . VAL A 1 96 ? -4.288 7.667 10.691 1.00 98.31 96 VAL A O 1
ATOM 767 N N . GLY A 1 97 ? -2.561 8.933 10.020 1.00 98.44 97 GLY A N 1
ATOM 768 C CA . GLY A 1 97 ? -2.422 9.687 11.268 1.00 98.44 97 GLY A CA 1
ATOM 769 C C . GLY A 1 97 ? -3.683 10.475 11.626 1.00 98.44 97 GLY A C 1
ATOM 770 O O . GLY A 1 97 ? -4.160 10.398 12.759 1.00 98.44 97 GLY A O 1
ATOM 771 N N . ALA A 1 98 ? -4.279 11.163 10.650 1.00 98.50 98 ALA A N 1
ATOM 772 C CA . ALA A 1 98 ? -5.538 11.883 10.821 1.00 98.50 98 ALA A CA 1
ATOM 773 C C . ALA A 1 98 ? -6.692 10.939 11.199 1.00 98.50 98 ALA A C 1
ATOM 775 O O . ALA A 1 98 ? -7.490 11.259 12.082 1.00 98.50 98 ALA A O 1
ATOM 776 N N . MET A 1 99 ? -6.760 9.755 10.581 1.00 98.31 99 MET A N 1
ATOM 777 C CA . MET A 1 99 ? -7.772 8.751 10.911 1.00 98.31 99 MET A CA 1
ATOM 778 C C . MET A 1 99 ? -7.607 8.223 12.341 1.00 98.31 99 MET A C 1
ATOM 780 O O . MET A 1 99 ? -8.582 8.152 13.088 1.00 98.31 99 MET A O 1
ATOM 784 N N . ILE A 1 100 ? -6.378 7.889 12.744 1.00 98.31 100 ILE A N 1
ATOM 785 C CA . ILE A 1 100 ? -6.072 7.435 14.108 1.00 98.31 100 ILE A CA 1
ATOM 786 C C . ILE A 1 100 ? -6.478 8.508 15.123 1.00 98.31 100 ILE A C 1
ATOM 788 O O . ILE A 1 100 ? -7.167 8.195 16.094 1.00 98.31 100 ILE A O 1
ATOM 792 N N . ALA A 1 101 ? -6.107 9.769 14.885 1.00 98.38 101 ALA A N 1
ATOM 793 C CA . ALA A 1 101 ? -6.473 10.881 15.758 1.00 98.38 101 ALA A CA 1
ATOM 794 C C . ALA A 1 101 ? -7.999 11.034 15.882 1.00 98.38 101 ALA A C 1
ATOM 796 O O . ALA A 1 101 ? -8.513 11.138 16.994 1.00 98.38 101 ALA A O 1
ATOM 797 N N . SER A 1 102 ? -8.728 10.956 14.763 1.00 98.06 102 SER A N 1
ATOM 798 C CA . SER A 1 102 ? -10.193 11.044 14.746 1.00 98.06 102 SER A CA 1
ATOM 799 C C . SER A 1 102 ? -10.866 9.907 15.526 1.00 98.06 102 SER A C 1
ATOM 801 O O . SER A 1 102 ? -11.779 10.152 16.316 1.00 98.06 102 SER A O 1
ATOM 803 N N . VAL A 1 103 ? -10.398 8.662 15.368 1.00 97.81 103 VAL A N 1
ATOM 804 C CA . VAL A 1 103 ? -10.930 7.511 16.119 1.00 97.81 103 VAL A CA 1
ATOM 805 C C . VAL A 1 103 ? -10.616 7.634 17.612 1.00 97.81 103 VAL A C 1
ATOM 807 O O . VAL A 1 103 ? -11.466 7.311 18.447 1.00 97.81 103 VAL A O 1
ATOM 810 N N . ALA A 1 104 ? -9.421 8.111 17.965 1.00 98.12 104 ALA A N 1
ATOM 811 C CA . ALA A 1 104 ? -9.034 8.323 19.355 1.00 98.12 104 ALA A CA 1
ATOM 812 C C . ALA A 1 104 ? -9.918 9.383 20.028 1.00 98.12 104 ALA A C 1
ATOM 814 O O . ALA A 1 104 ? -10.424 9.153 21.127 1.00 98.12 104 ALA A O 1
ATOM 815 N N . GLU A 1 105 ? -10.157 10.505 19.345 1.00 98.19 105 GLU A N 1
ATOM 816 C CA . GLU A 1 105 ? -11.028 11.584 19.816 1.00 98.19 105 GLU A CA 1
ATOM 817 C C . GLU A 1 105 ? -12.474 11.104 19.999 1.00 98.19 105 GLU A C 1
ATOM 819 O O . GLU A 1 105 ? -13.058 11.292 21.065 1.00 98.19 105 GLU A O 1
ATOM 824 N N . ALA A 1 106 ? -13.037 10.418 18.999 1.00 97.06 106 ALA A N 1
ATOM 825 C CA . ALA A 1 106 ? -14.424 9.958 19.037 1.00 97.06 106 ALA A CA 1
ATOM 826 C C . ALA A 1 106 ? -14.673 8.856 20.083 1.00 97.06 106 ALA A C 1
ATOM 828 O O . ALA A 1 106 ? -15.752 8.788 20.672 1.00 97.06 106 ALA A O 1
ATOM 829 N N . SER A 1 107 ? -13.697 7.970 20.306 1.00 96.25 107 SER A N 1
ATOM 830 C CA . SER A 1 107 ? -13.844 6.829 21.222 1.00 96.25 107 SER A CA 1
ATOM 831 C C . SER A 1 107 ? -13.350 7.098 22.647 1.00 96.25 107 SER A C 1
ATOM 833 O O . SER A 1 107 ? -13.690 6.338 23.560 1.00 96.25 107 SER A O 1
ATOM 835 N N . GLY A 1 108 ? -12.525 8.132 22.848 1.00 97.69 108 GLY A N 1
ATOM 836 C CA . GLY A 1 108 ? -11.838 8.406 24.112 1.00 97.69 108 GLY A CA 1
ATOM 837 C C . GLY A 1 108 ? -10.826 7.325 24.518 1.00 97.69 108 GLY A C 1
ATOM 838 O O . GLY A 1 108 ? -10.481 7.219 25.696 1.00 97.69 108 GLY A O 1
ATOM 839 N N . LYS A 1 109 ? -10.389 6.476 23.579 1.00 96.31 109 LYS A N 1
ATOM 840 C CA . LYS A 1 109 ? -9.490 5.335 23.814 1.00 96.31 109 LYS A CA 1
ATOM 841 C C . LYS A 1 109 ? -8.400 5.276 22.750 1.00 96.31 109 LYS A C 1
ATOM 843 O O . LYS A 1 109 ? -8.558 5.807 21.657 1.00 96.31 109 LYS A O 1
ATOM 848 N N . ALA A 1 110 ? -7.309 4.579 23.062 1.00 95.56 110 ALA A N 1
ATOM 849 C CA . ALA A 1 110 ? -6.299 4.246 22.064 1.00 95.56 110 ALA A CA 1
ATOM 850 C C . ALA A 1 110 ? -6.928 3.367 20.958 1.00 95.56 110 ALA A C 1
ATOM 852 O O . ALA A 1 110 ? -7.493 2.317 21.287 1.00 95.56 110 ALA A O 1
ATOM 853 N N . PRO A 1 111 ? -6.862 3.769 19.674 1.00 96.44 111 PRO A N 1
ATOM 854 C CA . PRO A 1 111 ? -7.376 2.959 18.576 1.00 96.44 111 PRO A CA 1
ATOM 855 C C . PRO A 1 111 ? -6.593 1.654 18.423 1.00 96.44 111 PRO A C 1
ATOM 857 O O . PRO A 1 111 ? -5.371 1.635 18.562 1.00 96.44 111 PRO A O 1
ATOM 860 N N . PHE A 1 112 ? -7.288 0.570 18.078 1.00 95.31 112 PHE A N 1
ATOM 861 C CA . PHE A 1 112 ? -6.644 -0.657 17.615 1.00 95.31 112 PHE A CA 1
ATOM 862 C C . PHE A 1 112 ? -6.384 -0.547 16.111 1.00 95.31 112 PHE A C 1
ATOM 864 O O . PHE A 1 112 ? -7.318 -0.324 15.338 1.00 95.31 112 PHE A O 1
ATOM 871 N N . ILE A 1 113 ? -5.127 -0.692 15.699 1.00 95.94 113 ILE A N 1
ATOM 872 C CA . ILE A 1 113 ? -4.720 -0.590 14.295 1.00 95.94 113 ILE A CA 1
ATOM 873 C C . ILE A 1 113 ? -4.649 -1.997 13.709 1.00 95.94 113 ILE A C 1
ATOM 875 O O . ILE A 1 113 ? -3.976 -2.869 14.254 1.00 95.94 113 ILE A O 1
ATOM 879 N N . PHE A 1 114 ? -5.335 -2.212 12.587 1.00 95.38 114 PHE A N 1
ATOM 880 C CA . PHE A 1 114 ? -5.345 -3.495 11.893 1.00 95.38 114 PHE A CA 1
ATOM 881 C C . PHE A 1 114 ? -4.880 -3.336 10.444 1.00 95.38 114 PHE A C 1
ATOM 883 O O . PHE A 1 114 ? -5.613 -2.821 9.599 1.00 95.38 114 PHE A O 1
ATOM 890 N N . SER A 1 115 ? -3.658 -3.788 10.161 1.00 96.62 115 SER A N 1
ATOM 891 C CA . SER A 1 115 ? -3.089 -3.798 8.810 1.00 96.62 115 SER A CA 1
ATOM 892 C C . SER A 1 115 ? -3.470 -5.085 8.082 1.00 96.62 115 SER A C 1
ATOM 894 O O . SER A 1 115 ? -3.157 -6.186 8.537 1.00 96.62 115 SER A O 1
ATOM 896 N N . VAL A 1 116 ? -4.136 -4.953 6.936 1.00 97.38 116 VAL A N 1
ATOM 897 C CA . VAL A 1 116 ? -4.606 -6.087 6.129 1.00 97.38 116 VAL A CA 1
ATOM 898 C C . VAL A 1 116 ? -3.679 -6.284 4.936 1.00 97.38 116 VAL A C 1
ATOM 900 O O . VAL A 1 116 ? -3.454 -5.361 4.159 1.00 97.38 116 VAL A O 1
ATOM 903 N N . HIS A 1 117 ? -3.179 -7.506 4.773 1.00 97.94 117 HIS A N 1
ATOM 904 C CA . HIS A 1 117 ? -2.298 -7.902 3.678 1.00 97.94 117 HIS A CA 1
ATOM 905 C C . HIS A 1 117 ? -2.713 -9.266 3.120 1.00 97.94 117 HIS A C 1
ATOM 907 O O . HIS A 1 117 ? -3.322 -10.080 3.817 1.00 97.94 117 HIS A O 1
ATOM 913 N N . SER A 1 118 ? -2.339 -9.542 1.872 1.00 97.12 118 SER A N 1
ATOM 914 C CA . SER A 1 118 ? -2.387 -10.882 1.290 1.00 97.12 118 SER A CA 1
ATOM 915 C C . SER A 1 118 ? -0.997 -11.286 0.832 1.00 97.12 118 SER A C 1
ATOM 917 O O . SER A 1 118 ? -0.062 -10.487 0.795 1.00 97.12 118 SER A O 1
ATOM 919 N N . PHE A 1 119 ? -0.827 -12.565 0.529 1.00 96.06 119 PHE A N 1
ATOM 920 C CA . PHE A 1 119 ? 0.455 -13.073 0.091 1.00 96.06 119 PHE A CA 1
ATOM 921 C C . PHE A 1 119 ? 0.277 -14.154 -0.965 1.00 96.06 119 PHE A C 1
ATOM 923 O O . PHE A 1 119 ? -0.671 -14.935 -0.928 1.00 96.06 119 PHE A O 1
ATOM 930 N N . THR A 1 120 ? 1.219 -14.216 -1.908 1.00 93.88 120 THR A N 1
ATOM 931 C CA . THR A 1 120 ? 1.206 -15.255 -2.943 1.00 93.88 120 THR A CA 1
ATOM 932 C C . THR A 1 120 ? 1.296 -16.655 -2.314 1.00 93.88 120 THR A C 1
ATOM 934 O O . THR A 1 120 ? 2.137 -16.869 -1.431 1.00 93.88 120 THR A O 1
ATOM 937 N N . PRO A 1 121 ? 0.474 -17.630 -2.750 1.00 94.12 121 PRO A N 1
ATOM 938 C CA . PRO A 1 121 ? 0.467 -18.982 -2.184 1.00 94.12 121 PRO A CA 1
ATOM 939 C C . PRO A 1 121 ? 1.753 -19.764 -2.481 1.00 94.12 121 PRO A C 1
ATOM 941 O O . PRO A 1 121 ? 2.091 -20.703 -1.759 1.00 94.12 121 PRO A O 1
ATOM 944 N N . VAL A 1 122 ? 2.478 -19.379 -3.533 1.00 93.00 122 VAL A N 1
ATOM 945 C CA . VAL A 1 122 ? 3.772 -19.952 -3.914 1.00 93.00 122 VAL A CA 1
ATOM 946 C C . VAL A 1 122 ? 4.789 -18.823 -4.003 1.00 93.00 122 VAL A C 1
ATOM 948 O O . VAL A 1 122 ? 4.547 -17.819 -4.671 1.00 93.00 122 VAL A O 1
ATOM 951 N N . MET A 1 123 ? 5.923 -18.989 -3.329 1.00 91.25 123 MET A N 1
ATOM 952 C CA . MET A 1 123 ? 7.052 -18.062 -3.370 1.00 91.25 123 MET A CA 1
ATOM 953 C C . MET A 1 123 ? 8.309 -18.849 -3.709 1.00 91.25 123 MET A C 1
ATOM 955 O O . MET A 1 123 ? 8.589 -19.843 -3.044 1.00 91.25 123 MET A O 1
ATOM 959 N N . GLN A 1 124 ? 9.049 -18.422 -4.736 1.00 88.81 124 GLN A N 1
ATOM 960 C CA . GLN A 1 124 ? 10.280 -19.093 -5.183 1.00 88.81 124 GLN A CA 1
ATOM 961 C C . GLN A 1 124 ? 10.098 -20.609 -5.407 1.00 88.81 124 GLN A C 1
ATOM 963 O O . GLN A 1 124 ? 10.930 -21.424 -5.023 1.00 88.81 124 GLN A O 1
ATOM 968 N N . GLY A 1 125 ? 8.958 -21.000 -5.985 1.00 91.88 125 GLY A N 1
ATOM 969 C CA . GLY A 1 125 ? 8.608 -22.405 -6.233 1.00 91.88 125 GLY A CA 1
ATOM 970 C C . GLY A 1 125 ? 8.136 -23.191 -5.002 1.00 91.88 125 GLY A C 1
ATOM 971 O O . GLY A 1 125 ? 7.703 -24.331 -5.144 1.00 91.88 125 GLY A O 1
ATOM 972 N N . ILE A 1 126 ? 8.154 -22.598 -3.806 1.00 93.62 126 ILE A N 1
ATOM 973 C CA . ILE A 1 126 ? 7.742 -23.253 -2.562 1.00 93.62 126 ILE A CA 1
ATOM 974 C C . ILE A 1 126 ? 6.313 -22.839 -2.209 1.00 93.62 126 ILE A C 1
ATOM 976 O O . ILE A 1 126 ? 6.011 -21.652 -2.045 1.00 93.62 126 ILE A O 1
ATOM 980 N N . ARG A 1 127 ? 5.421 -23.826 -2.060 1.00 96.38 127 ARG A N 1
ATOM 981 C CA . ARG A 1 127 ? 4.056 -23.604 -1.568 1.00 96.38 127 ARG A CA 1
ATOM 982 C C . ARG A 1 127 ? 4.091 -23.270 -0.080 1.00 96.38 127 ARG A C 1
ATOM 984 O O . ARG A 1 127 ? 4.644 -24.022 0.720 1.00 96.38 127 ARG A O 1
ATOM 991 N N . ARG A 1 128 ? 3.462 -22.161 0.295 1.00 95.06 128 ARG A N 1
ATOM 992 C CA . ARG A 1 128 ? 3.333 -21.746 1.693 1.00 95.06 128 ARG A CA 1
ATOM 993 C C . ARG A 1 128 ? 2.217 -22.559 2.366 1.00 95.06 128 ARG A C 1
ATOM 995 O O . ARG A 1 128 ? 1.136 -22.664 1.787 1.00 95.06 128 ARG A O 1
ATOM 1002 N N . PRO A 1 129 ? 2.452 -23.147 3.556 1.00 95.50 129 PRO A N 1
ATOM 1003 C CA . PRO A 1 129 ? 1.458 -23.991 4.228 1.00 95.50 129 PRO A CA 1
ATOM 1004 C C . PRO A 1 129 ? 0.366 -23.179 4.939 1.00 95.50 129 PRO A C 1
ATOM 1006 O O . PRO A 1 129 ? -0.691 -23.712 5.270 1.00 95.50 129 PRO A O 1
ATOM 1009 N N . TRP A 1 130 ? 0.628 -21.899 5.196 1.00 94.31 130 TRP A N 1
ATOM 1010 C CA . TRP A 1 130 ? -0.269 -21.014 5.926 1.00 94.31 130 TRP A CA 1
ATOM 1011 C C . TRP A 1 130 ? -1.345 -20.455 5.002 1.00 94.31 130 TRP A C 1
ATOM 1013 O O . TRP A 1 130 ? -1.039 -19.985 3.908 1.00 94.31 130 TRP A O 1
ATOM 1023 N N . HIS A 1 131 ? -2.593 -20.471 5.469 1.00 92.81 131 HIS A N 1
ATOM 1024 C CA . HIS A 1 131 ? -3.721 -19.821 4.794 1.00 92.81 131 HIS A CA 1
ATOM 1025 C C . HIS A 1 131 ? -3.966 -18.401 5.326 1.00 92.81 131 HIS A C 1
ATOM 1027 O O . HIS A 1 131 ? -4.437 -17.544 4.589 1.00 92.81 131 HIS A O 1
ATOM 1033 N N . VAL A 1 132 ? -3.626 -18.155 6.596 1.00 95.25 132 VAL A N 1
ATOM 1034 C CA . VAL A 1 132 ? -3.747 -16.867 7.292 1.00 95.25 132 VAL A CA 1
ATOM 1035 C C . VAL A 1 132 ? -2.545 -16.716 8.224 1.00 95.25 132 VAL A C 1
ATOM 1037 O O . VAL A 1 132 ? -2.117 -17.696 8.835 1.00 95.25 132 VAL A O 1
ATOM 1040 N N . GLY A 1 133 ? -2.003 -15.502 8.326 1.00 94.19 133 GLY A N 1
ATOM 1041 C CA . GLY A 1 133 ? -0.971 -15.140 9.295 1.00 94.19 133 GLY A CA 1
ATOM 1042 C C . GLY A 1 133 ? -1.450 -13.984 10.167 1.00 94.19 133 GLY A C 1
ATOM 1043 O O . GLY A 1 133 ? -2.043 -13.040 9.653 1.00 94.19 133 GLY A O 1
ATOM 1044 N N . ILE A 1 134 ? -1.194 -14.066 11.472 1.00 94.94 134 ILE A N 1
ATOM 1045 C CA . ILE A 1 134 ? -1.403 -12.965 12.417 1.00 94.94 134 ILE A CA 1
ATOM 1046 C C . ILE A 1 134 ? -0.014 -12.461 12.800 1.00 94.94 134 ILE A C 1
ATOM 1048 O O . ILE A 1 134 ? 0.781 -13.211 13.366 1.00 94.94 134 ILE A O 1
ATOM 1052 N N . LEU A 1 135 ? 0.284 -11.221 12.425 1.00 95.06 135 LEU A N 1
ATOM 1053 C CA . LEU A 1 135 ? 1.561 -10.551 12.662 1.00 95.06 135 LEU A CA 1
ATOM 1054 C C . LEU A 1 135 ? 1.313 -9.370 13.602 1.00 95.06 135 LEU A C 1
ATOM 1056 O O . LEU A 1 135 ? 0.277 -8.717 13.489 1.00 95.06 135 LEU A O 1
ATOM 1060 N N . TRP A 1 136 ? 2.232 -9.135 14.534 1.00 92.56 136 TRP A N 1
ATOM 1061 C CA . TRP A 1 136 ? 2.123 -8.086 15.546 1.00 92.56 136 TRP A CA 1
ATOM 1062 C C . TRP A 1 136 ? 3.506 -7.707 16.082 1.00 92.56 136 TRP A C 1
ATOM 1064 O O . TRP A 1 136 ? 4.424 -8.535 16.044 1.00 92.56 136 TRP A O 1
ATOM 1074 N N . ASP A 1 137 ? 3.608 -6.477 16.575 1.00 83.56 137 ASP A N 1
ATOM 1075 C CA . ASP A 1 137 ? 4.716 -5.903 17.338 1.00 83.56 137 ASP A CA 1
ATOM 1076 C C . ASP A 1 137 ? 4.202 -4.968 18.451 1.00 83.56 137 ASP A C 1
ATOM 1078 O O . ASP A 1 137 ? 2.974 -4.702 18.493 1.00 83.56 137 ASP A O 1
#

Secondary structure (DSSP, 8-state):
-GGGTTTT--GGGGGSTTTS-TTHHHHHHHHHHHHT-------S-TTT--TTS-TT-TTSS-SEETTEE-GGGSS--HHHHHHHIIIIIHHHHHHHHHHHHHHHHHHTSPPPP-------SEETTEEP--S------

pLDDT: mean 96.39, std 2.22, range [83.56, 98.62]

Sequence (137 aa):
PEEYGSLGLPASEFERHIAYDIGVETVTRELAATLGVPAVLANFSRLLIDPNRGEDDPTLIRQLYDGTIVPGNYPMAAEERERRLDRFYRPYHDAVGAMIASVAEASGKAPFIFSVHSFTPVMQGIRRPWHVGILWD